Protein AF-A0AAD8WG44-F1 (afdb_monomer_lite)

Radius of gyration: 29.37 Å; chains: 1; bounding box: 33×92×67 Å

Sequence (138 aa):
MASIQCEKKDVELSLEEKASLDELTKQAEHSLNSQELLAGTFVKGVKAAVVYSGKNKAGEECGWLLAFSDTTNSAGGRVFVECGHKGKFSNINWAQVEQKLEKSGAIAKAYDIETGTSLYAGICGPTGKSAVGAGFLV

InterPro domains:
  IPR053085 Jasmonate-induced protein [PTHR36482] (41-135)

Structure (mmCIF, N/CA/C/O backbone):
data_AF-A0AAD8WG44-F1
#
_entry.id   AF-A0AAD8WG44-F1
#
loop_
_atom_site.group_PDB
_atom_site.id
_atom_site.type_symbol
_atom_site.label_atom_id
_atom_site.label_alt_id
_atom_site.label_comp_id
_atom_site.label_asym_id
_atom_site.label_entity_id
_atom_site.label_seq_id
_atom_site.pdbx_PDB_ins_code
_atom_site.Cartn_x
_atom_site.Cartn_y
_atom_site.Cartn_z
_atom_site.occupancy
_atom_site.B_iso_or_equiv
_atom_site.auth_seq_id
_atom_site.auth_comp_id
_atom_site.auth_asym_id
_atom_site.auth_atom_id
_atom_site.pdbx_PDB_model_num
ATOM 1 N N . MET A 1 1 ? 11.164 -80.998 -30.265 1.00 38.19 1 MET A N 1
ATOM 2 C CA . MET A 1 1 ? 11.076 -79.618 -29.741 1.00 38.19 1 MET A CA 1
ATOM 3 C C . MET A 1 1 ? 10.682 -78.728 -30.906 1.00 38.19 1 MET A C 1
ATOM 5 O O . MET A 1 1 ? 11.434 -78.680 -31.867 1.00 38.19 1 MET A O 1
ATOM 9 N N . ALA A 1 2 ? 9.483 -78.146 -30.891 1.00 39.09 2 ALA A N 1
ATOM 10 C CA . ALA A 1 2 ? 9.005 -77.259 -31.952 1.00 39.09 2 ALA A CA 1
ATOM 11 C C . ALA A 1 2 ? 9.163 -75.804 -31.487 1.00 39.09 2 ALA A C 1
ATOM 13 O O . ALA A 1 2 ? 8.633 -75.447 -30.437 1.00 39.09 2 ALA A O 1
ATOM 14 N N . SER A 1 3 ? 9.914 -74.997 -32.238 1.00 45.91 3 SER A N 1
ATOM 15 C CA . SER A 1 3 ? 10.063 -73.558 -31.997 1.00 45.91 3 SER A CA 1
ATOM 16 C C . SER A 1 3 ? 9.039 -72.795 -32.828 1.00 45.91 3 SER A C 1
ATOM 18 O O . SER A 1 3 ? 9.016 -72.917 -34.050 1.00 45.91 3 SER A O 1
ATOM 20 N N . ILE A 1 4 ? 8.203 -72.004 -32.160 1.00 52.69 4 ILE A N 1
ATOM 21 C CA . ILE A 1 4 ? 7.278 -71.055 -32.781 1.00 52.69 4 ILE A CA 1
ATOM 22 C C . ILE A 1 4 ? 8.073 -69.774 -33.061 1.00 52.69 4 ILE A C 1
ATOM 24 O O . ILE A 1 4 ? 8.541 -69.120 -32.129 1.00 52.69 4 ILE A O 1
ATOM 28 N N . GLN A 1 5 ? 8.256 -69.427 -34.336 1.00 47.91 5 GLN A N 1
ATOM 29 C CA . GLN A 1 5 ? 8.744 -68.106 -34.733 1.00 47.91 5 GLN A CA 1
ATOM 30 C C . GLN A 1 5 ? 7.591 -67.102 -34.631 1.00 47.91 5 GLN A C 1
ATOM 32 O O . GLN A 1 5 ? 6.555 -67.261 -35.268 1.00 47.91 5 GLN A O 1
ATOM 37 N N . CYS A 1 6 ? 7.777 -66.080 -33.797 1.00 42.56 6 CYS A N 1
ATOM 38 C CA . CYS A 1 6 ? 6.898 -64.921 -33.707 1.00 42.56 6 CYS A CA 1
ATOM 39 C C . CYS A 1 6 ? 7.290 -63.943 -34.827 1.00 42.56 6 CYS A C 1
ATOM 41 O O . CYS A 1 6 ? 8.356 -63.328 -34.758 1.00 42.56 6 CYS A O 1
ATOM 43 N N . GLU A 1 7 ? 6.474 -63.844 -35.878 1.00 45.62 7 GLU A N 1
ATOM 44 C CA . GLU A 1 7 ? 6.620 -62.823 -36.921 1.00 45.62 7 GLU A CA 1
ATOM 45 C C . GLU A 1 7 ? 6.397 -61.430 -36.314 1.00 45.62 7 GLU A C 1
ATOM 47 O O . GLU A 1 7 ? 5.283 -61.068 -35.928 1.00 45.62 7 GLU A O 1
ATOM 52 N N . LYS A 1 8 ? 7.458 -60.619 -36.253 1.00 56.53 8 LYS A N 1
ATOM 53 C CA . LYS A 1 8 ? 7.321 -59.165 -36.143 1.00 56.53 8 LYS A CA 1
ATOM 54 C C . LYS A 1 8 ? 6.844 -58.649 -37.497 1.00 56.53 8 LYS A C 1
ATOM 56 O O . LYS A 1 8 ? 7.611 -58.633 -38.452 1.00 56.53 8 LYS A O 1
ATOM 61 N N . LYS A 1 9 ? 5.578 -58.240 -37.577 1.00 46.72 9 LYS A N 1
ATOM 62 C CA . LYS A 1 9 ? 5.105 -57.382 -38.664 1.00 46.72 9 LYS A CA 1
ATOM 63 C C . LYS A 1 9 ? 5.605 -55.970 -38.391 1.00 46.72 9 LYS A C 1
ATOM 65 O O . LYS A 1 9 ? 5.070 -55.288 -37.520 1.00 46.72 9 LYS A O 1
ATOM 70 N N . ASP A 1 10 ? 6.638 -55.562 -39.114 1.00 51.94 10 ASP A N 1
ATOM 71 C CA . ASP A 1 10 ? 6.987 -54.155 -39.242 1.00 51.94 10 ASP A CA 1
ATOM 72 C C . ASP A 1 10 ? 5.820 -53.461 -39.958 1.00 51.94 10 ASP A C 1
ATOM 74 O O . ASP A 1 10 ? 5.486 -53.778 -41.100 1.00 51.94 10 ASP A O 1
ATOM 78 N N . VAL A 1 11 ? 5.120 -52.581 -39.242 1.00 54.22 11 VAL A N 1
ATOM 79 C CA . VAL A 1 11 ? 4.058 -51.751 -39.816 1.00 54.22 11 VAL A CA 1
ATOM 80 C C . VAL A 1 11 ? 4.747 -50.690 -40.668 1.00 54.22 11 VAL A C 1
ATOM 82 O O . VAL A 1 11 ? 5.190 -49.655 -40.170 1.00 54.22 11 VAL A O 1
ATOM 85 N N . GLU A 1 12 ? 4.904 -50.985 -41.955 1.00 58.25 12 GLU A N 1
ATOM 86 C CA . GLU A 1 12 ? 5.415 -50.043 -42.941 1.00 58.25 12 GLU A CA 1
ATOM 87 C C . GLU A 1 12 ? 4.322 -49.002 -43.228 1.00 58.25 12 GLU A C 1
ATOM 89 O O . GLU A 1 12 ? 3.429 -49.213 -44.043 1.00 58.25 12 GLU A O 1
ATOM 94 N N . LEU A 1 13 ? 4.351 -47.899 -42.472 1.00 56.38 13 LEU A N 1
ATOM 95 C CA . LEU A 1 13 ? 3.459 -46.750 -42.652 1.00 56.38 13 LEU A CA 1
ATOM 96 C C . LEU A 1 13 ? 3.562 -46.213 -44.085 1.00 56.38 13 LEU A C 1
ATOM 98 O O . LEU A 1 13 ? 4.670 -45.943 -44.573 1.00 56.38 13 LEU A O 1
ATOM 102 N N . SER A 1 14 ? 2.403 -46.032 -44.720 1.00 66.44 14 SER A N 1
ATOM 103 C CA . SER A 1 14 ? 2.266 -45.483 -46.068 1.00 66.44 14 SER A CA 1
ATOM 104 C C . SER A 1 14 ? 2.917 -44.099 -46.155 1.00 66.44 14 SER A C 1
ATOM 106 O O . SER A 1 14 ? 2.934 -43.331 -45.190 1.00 66.44 14 SER A O 1
ATOM 108 N N . LEU A 1 15 ? 3.446 -43.751 -47.330 1.00 68.56 15 LEU A N 1
ATOM 109 C CA . LEU A 1 15 ? 4.042 -42.433 -47.587 1.00 68.56 15 LEU A CA 1
ATOM 110 C C . LEU A 1 15 ? 3.058 -41.284 -47.294 1.00 68.56 15 LEU A C 1
ATOM 112 O O . LEU A 1 15 ? 3.483 -40.219 -46.852 1.00 68.56 15 LEU A O 1
ATOM 116 N N . GLU A 1 16 ? 1.756 -41.518 -47.474 1.00 70.75 16 GLU A N 1
ATOM 117 C CA . GLU A 1 16 ? 0.697 -40.545 -47.174 1.00 70.75 16 GLU A CA 1
ATOM 118 C C . GLU A 1 16 ? 0.517 -40.322 -45.664 1.00 70.75 16 GLU A C 1
ATOM 120 O O . GLU A 1 16 ? 0.338 -39.189 -45.219 1.00 70.75 16 GLU A O 1
ATOM 125 N N . GLU A 1 17 ? 0.636 -41.378 -44.856 1.00 72.31 17 GLU A N 1
ATOM 126 C CA . GLU A 1 17 ? 0.531 -41.291 -43.394 1.00 72.31 17 GLU A CA 1
ATOM 127 C C . GLU A 1 17 ? 1.739 -40.561 -42.796 1.00 72.31 17 GLU A C 1
ATOM 129 O O . GLU A 1 17 ? 1.594 -39.780 -41.856 1.00 72.31 17 GLU A O 1
ATOM 134 N N . LYS A 1 18 ? 2.927 -40.751 -43.386 1.00 73.56 18 LYS A N 1
ATOM 135 C CA . LYS A 1 18 ? 4.147 -40.025 -43.000 1.00 73.56 18 LYS A CA 1
ATOM 136 C C . LYS A 1 18 ? 4.044 -38.534 -43.322 1.00 73.56 18 LYS A C 1
ATOM 138 O O . LYS A 1 18 ? 4.339 -37.712 -42.462 1.00 73.56 18 LYS A O 1
ATOM 143 N N . ALA A 1 19 ? 3.555 -38.189 -44.515 1.00 78.94 19 ALA A N 1
ATOM 144 C CA . ALA A 1 19 ? 3.345 -36.795 -44.904 1.00 78.94 19 ALA A CA 1
ATOM 145 C C . ALA A 1 19 ? 2.300 -36.100 -44.014 1.00 78.94 19 ALA A C 1
ATOM 147 O O . ALA A 1 19 ? 2.502 -34.963 -43.593 1.00 78.94 19 ALA A O 1
ATOM 148 N N . SER A 1 20 ? 1.214 -36.799 -43.666 1.00 79.44 20 SER A N 1
ATOM 149 C CA . SER A 1 20 ? 0.194 -36.260 -42.762 1.00 79.44 20 SER A CA 1
ATOM 150 C C . SER A 1 20 ? 0.719 -36.043 -41.341 1.00 79.44 20 SER A C 1
ATOM 152 O O . SER A 1 20 ? 0.256 -35.124 -40.664 1.00 79.44 20 SER A O 1
ATOM 154 N N . LEU A 1 21 ? 1.656 -36.870 -40.869 1.00 77.50 21 LEU A N 1
ATOM 155 C CA . LEU A 1 21 ? 2.253 -36.710 -39.545 1.00 77.50 21 LEU A CA 1
ATOM 156 C C . LEU A 1 21 ? 3.209 -35.512 -39.501 1.00 77.50 21 LEU A C 1
ATOM 158 O O . LEU A 1 21 ? 3.122 -34.713 -38.572 1.00 77.50 21 LEU A O 1
ATOM 162 N N . ASP A 1 22 ? 4.043 -35.339 -40.529 1.00 80.12 22 ASP A N 1
ATOM 163 C CA . ASP A 1 22 ? 4.951 -34.189 -40.639 1.00 80.12 22 ASP A CA 1
ATOM 164 C C . ASP A 1 22 ? 4.182 -32.858 -40.713 1.00 80.12 22 ASP A C 1
ATOM 166 O O . ASP A 1 22 ? 4.570 -31.869 -40.086 1.00 80.12 22 ASP A O 1
ATOM 170 N N . GLU A 1 23 ? 3.050 -32.831 -41.422 1.00 86.00 23 GLU A N 1
ATOM 171 C CA . GLU A 1 23 ? 2.153 -31.670 -41.487 1.00 86.00 23 GLU A CA 1
ATOM 172 C C . GLU A 1 23 ? 1.570 -31.331 -40.101 1.00 86.00 23 GLU A C 1
ATOM 174 O O . GLU A 1 23 ? 1.549 -30.165 -39.698 1.00 86.00 23 GLU A O 1
ATOM 179 N N . LEU A 1 24 ? 1.151 -32.346 -39.333 1.00 78.75 24 LEU A N 1
ATOM 180 C CA . LEU A 1 24 ? 0.627 -32.175 -37.973 1.00 78.75 24 LEU A CA 1
ATOM 181 C C . LEU A 1 24 ? 1.705 -31.706 -36.990 1.00 78.75 24 LEU A C 1
ATOM 183 O O . LEU A 1 24 ? 1.436 -30.837 -36.158 1.00 78.75 24 LEU A O 1
ATOM 187 N N . THR A 1 25 ? 2.929 -32.228 -37.092 1.00 77.19 25 THR A N 1
ATOM 188 C CA . THR A 1 25 ? 4.062 -31.770 -36.274 1.00 77.19 25 THR A CA 1
ATOM 189 C C . THR A 1 25 ? 4.400 -30.313 -36.585 1.00 77.19 25 THR A C 1
ATOM 191 O O . THR A 1 25 ? 4.512 -29.500 -35.668 1.00 77.19 25 THR A O 1
ATOM 194 N N . LYS A 1 26 ? 4.435 -29.938 -37.867 1.00 80.00 26 LYS A N 1
ATOM 195 C CA . LYS A 1 26 ? 4.682 -28.558 -38.306 1.00 80.00 26 LYS A CA 1
ATOM 196 C C . LYS A 1 26 ? 3.587 -27.584 -37.852 1.00 80.00 26 LYS A C 1
ATOM 198 O O . LYS A 1 26 ? 3.881 -26.446 -37.480 1.00 80.00 26 LYS A O 1
ATOM 203 N N . GLN A 1 27 ? 2.323 -28.016 -37.843 1.00 77.31 27 GLN A N 1
ATOM 204 C CA . GLN A 1 27 ? 1.211 -27.222 -37.306 1.00 77.31 27 GLN A CA 1
ATOM 205 C C . GLN A 1 27 ? 1.296 -27.061 -35.782 1.00 77.31 27 GLN A C 1
ATOM 207 O O . GLN A 1 27 ? 1.050 -25.968 -35.266 1.00 77.31 27 GLN A O 1
ATOM 212 N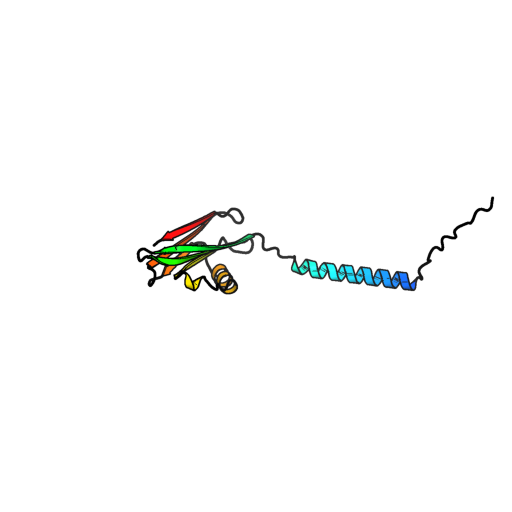 N . ALA A 1 28 ? 1.691 -28.111 -35.058 1.00 72.81 28 ALA A N 1
ATOM 213 C CA . ALA A 1 28 ? 1.870 -28.056 -33.610 1.00 72.81 28 ALA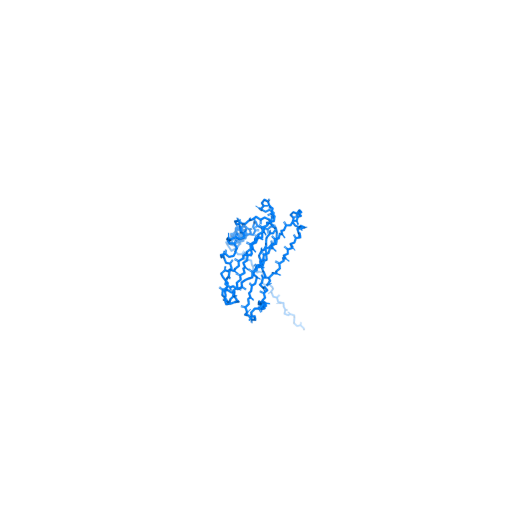 A CA 1
ATOM 214 C C . ALA A 1 28 ? 3.009 -27.104 -33.203 1.00 72.81 28 ALA A C 1
ATOM 216 O O . ALA A 1 28 ? 2.832 -26.297 -32.290 1.00 72.81 28 ALA A O 1
ATOM 217 N N . GLU A 1 29 ? 4.139 -27.120 -33.916 1.00 69.62 29 GLU A N 1
ATOM 218 C CA . GLU A 1 29 ? 5.271 -26.209 -33.684 1.00 69.62 29 GLU A CA 1
ATOM 219 C C . GLU A 1 29 ? 4.891 -24.736 -33.899 1.00 69.62 29 GLU A C 1
ATOM 221 O O . GLU A 1 29 ? 5.235 -23.866 -33.095 1.00 69.62 29 GLU A O 1
ATOM 226 N N . HIS A 1 30 ? 4.110 -24.443 -34.944 1.00 61.28 30 HIS A N 1
ATOM 227 C CA . HIS A 1 30 ? 3.614 -23.088 -35.192 1.00 61.28 30 HIS A CA 1
ATOM 228 C C . HIS A 1 30 ? 2.614 -22.623 -34.114 1.00 61.28 30 HIS A C 1
ATOM 230 O O . HIS A 1 30 ? 2.579 -21.444 -33.745 1.00 61.28 30 HIS A O 1
ATOM 236 N N . SER A 1 31 ? 1.820 -23.550 -33.567 1.00 63.75 31 SER A N 1
ATOM 237 C CA . SER A 1 31 ? 0.873 -23.273 -32.482 1.00 63.75 31 SER A CA 1
ATOM 238 C C . SER A 1 31 ? 1.570 -23.041 -31.132 1.00 63.75 31 SER A C 1
ATOM 240 O O . SER A 1 31 ? 1.155 -22.161 -30.375 1.00 63.75 31 SER A O 1
ATOM 242 N N . LEU A 1 32 ? 2.660 -23.761 -30.847 1.00 57.22 32 LEU A N 1
ATOM 243 C CA . LEU A 1 32 ? 3.479 -23.594 -29.637 1.00 57.22 32 LEU A CA 1
ATOM 244 C C . LEU A 1 32 ? 4.196 -22.232 -29.602 1.00 57.22 32 LEU A C 1
ATOM 246 O O . LEU A 1 32 ? 4.190 -21.565 -28.568 1.00 57.22 32 LEU A O 1
ATOM 250 N N . ASN A 1 33 ? 4.698 -21.747 -30.744 1.00 57.41 33 ASN A N 1
ATOM 251 C CA . ASN A 1 33 ? 5.305 -20.410 -30.841 1.00 57.41 33 ASN A CA 1
ATOM 252 C C . ASN A 1 33 ? 4.302 -19.258 -30.622 1.00 57.41 33 ASN A C 1
ATOM 254 O O . ASN A 1 33 ? 4.694 -18.170 -30.200 1.00 57.41 33 ASN A O 1
ATOM 258 N N . SER A 1 34 ? 3.006 -19.482 -30.865 1.00 52.06 34 SER A N 1
ATOM 259 C CA . SER A 1 34 ? 1.961 -18.474 -30.617 1.00 52.06 34 SER A CA 1
ATOM 260 C C . SER A 1 34 ? 1.521 -18.417 -29.147 1.00 52.06 34 SER A C 1
ATOM 262 O O . SER A 1 34 ? 1.138 -17.349 -28.670 1.00 52.06 34 SER A O 1
ATOM 264 N N . GLN A 1 35 ? 1.614 -19.527 -28.402 1.00 52.91 35 GLN A N 1
ATOM 265 C CA . GLN A 1 35 ? 1.355 -19.539 -26.953 1.00 52.91 35 GLN A CA 1
ATOM 266 C C . GLN A 1 35 ? 2.519 -18.962 -26.129 1.00 52.91 35 GLN A C 1
ATOM 268 O O . GLN A 1 35 ? 2.268 -18.313 -25.115 1.00 52.91 35 GLN A O 1
ATOM 273 N N . GLU A 1 36 ? 3.769 -19.099 -26.585 1.00 49.00 36 GLU A N 1
ATOM 274 C CA . GLU A 1 36 ? 4.943 -18.453 -25.965 1.00 49.00 36 GLU A CA 1
ATOM 275 C C . GLU A 1 36 ? 4.987 -16.929 -26.202 1.00 49.00 36 GLU A C 1
ATOM 277 O O . GLU A 1 36 ? 5.532 -16.185 -25.385 1.00 49.00 36 GLU A O 1
ATOM 282 N N . LEU A 1 37 ? 4.338 -16.410 -27.254 1.00 47.25 37 LEU A N 1
ATOM 283 C CA . LEU A 1 37 ? 4.249 -14.960 -27.487 1.00 47.25 37 LEU A CA 1
ATOM 284 C C . LEU A 1 37 ? 3.354 -14.241 -26.455 1.00 47.25 37 LEU A C 1
ATOM 286 O O . LEU A 1 37 ? 3.510 -13.041 -26.234 1.00 47.25 37 LEU A O 1
ATOM 290 N N . LEU A 1 38 ? 2.479 -14.969 -25.751 1.00 46.19 38 LEU A N 1
ATOM 291 C CA . LEU A 1 38 ? 1.725 -14.450 -24.599 1.00 46.19 38 LEU A CA 1
ATOM 292 C C . LEU A 1 38 ? 2.480 -14.602 -23.265 1.00 46.19 38 LEU A C 1
ATOM 294 O O . LEU A 1 38 ? 2.064 -14.028 -22.260 1.00 46.19 38 LEU A O 1
ATOM 298 N N . ALA A 1 39 ? 3.625 -15.292 -23.264 1.00 46.47 39 ALA A N 1
ATOM 299 C CA . ALA A 1 39 ? 4.597 -15.308 -22.168 1.00 46.47 39 ALA A CA 1
ATOM 300 C C . ALA A 1 39 ? 5.706 -14.238 -22.343 1.00 46.47 39 ALA A C 1
ATOM 302 O O . ALA A 1 39 ? 6.549 -14.037 -21.470 1.00 46.47 39 ALA A O 1
ATOM 303 N N . GLY A 1 40 ? 5.699 -13.503 -23.461 1.00 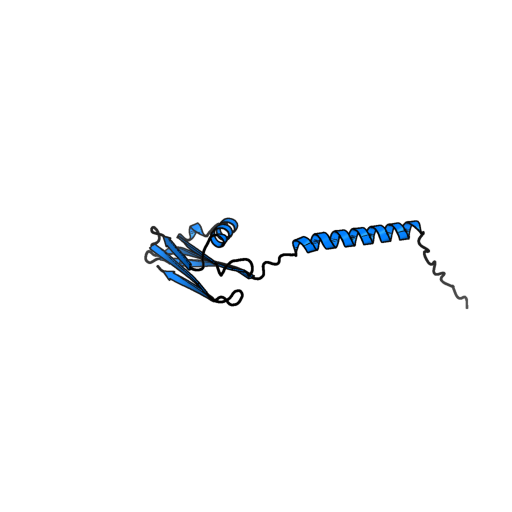45.66 40 GLY A N 1
ATOM 304 C CA . GLY A 1 40 ? 6.797 -12.653 -23.937 1.00 45.66 40 GLY A CA 1
ATOM 305 C C . GLY A 1 40 ? 6.885 -11.228 -23.384 1.00 45.66 40 GLY A C 1
ATOM 306 O O . GLY A 1 40 ? 7.587 -10.398 -23.950 1.00 45.66 40 GLY A O 1
ATOM 307 N N . THR A 1 41 ? 6.204 -10.905 -22.288 1.00 47.91 41 THR A N 1
ATOM 308 C CA . THR A 1 41 ? 6.595 -9.787 -21.412 1.00 47.91 41 THR A CA 1
ATOM 309 C C . THR A 1 41 ? 6.260 -10.174 -19.982 1.00 47.91 41 THR A C 1
ATOM 311 O O . THR A 1 41 ? 5.325 -9.660 -19.374 1.00 47.91 41 THR A O 1
ATOM 314 N N . PHE A 1 42 ? 7.037 -11.099 -19.410 1.00 53.56 42 PHE A N 1
ATOM 315 C CA . PHE A 1 42 ? 7.131 -11.172 -17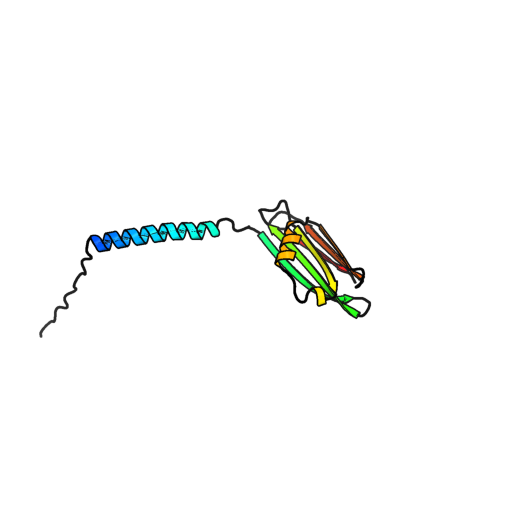.956 1.00 53.56 42 PHE A CA 1
ATOM 316 C C . PHE A 1 42 ? 7.528 -9.782 -17.473 1.00 53.56 42 PHE A C 1
ATOM 318 O O . PHE A 1 42 ? 8.674 -9.356 -17.640 1.00 53.56 42 PHE A O 1
ATOM 325 N N . VAL A 1 43 ? 6.561 -9.048 -16.928 1.00 56.16 43 VAL A N 1
ATOM 326 C CA . VAL A 1 43 ? 6.814 -7.802 -16.224 1.00 56.16 43 VAL A CA 1
ATOM 327 C C . VAL A 1 43 ? 7.712 -8.194 -15.056 1.00 56.16 43 VAL A C 1
ATOM 329 O O . VAL A 1 43 ? 7.239 -8.717 -14.050 1.00 56.16 43 VAL A O 1
ATOM 332 N N . LYS A 1 44 ? 9.031 -8.051 -15.219 1.00 74.56 44 LYS A N 1
ATOM 333 C CA . LYS A 1 44 ? 9.977 -8.345 -14.146 1.00 74.56 44 LYS A CA 1
ATOM 334 C C . LYS A 1 44 ? 9.688 -7.344 -13.043 1.00 74.56 44 LYS A C 1
ATOM 336 O O . LYS A 1 44 ? 9.787 -6.135 -13.245 1.00 74.56 44 LYS A O 1
ATOM 341 N N . GLY A 1 45 ? 9.274 -7.842 -11.892 1.00 83.88 45 GLY A N 1
ATOM 342 C CA . GLY A 1 45 ? 8.903 -6.977 -10.793 1.00 83.88 45 GLY A CA 1
ATOM 343 C C . GLY A 1 45 ? 8.033 -7.658 -9.764 1.00 83.88 45 GLY A C 1
ATOM 344 O O . GLY A 1 45 ? 7.619 -8.805 -9.920 1.00 83.88 45 GLY A O 1
ATOM 345 N N . VAL A 1 46 ? 7.756 -6.910 -8.709 1.00 89.75 46 VAL A N 1
ATOM 346 C CA . VAL A 1 46 ? 6.816 -7.290 -7.665 1.00 89.75 46 VAL A CA 1
ATOM 347 C C . VAL A 1 46 ? 5.643 -6.325 -7.696 1.00 89.75 46 VAL A C 1
ATOM 349 O O . VAL A 1 46 ? 5.826 -5.114 -7.812 1.00 89.75 46 VAL A O 1
ATOM 352 N N . LYS A 1 47 ? 4.434 -6.867 -7.575 1.00 93.06 47 LYS A N 1
ATOM 353 C CA . LYS A 1 47 ? 3.248 -6.122 -7.161 1.00 93.06 47 LYS A CA 1
ATOM 354 C C . LYS A 1 47 ? 2.630 -6.868 -5.995 1.00 93.06 47 LYS A C 1
ATOM 356 O O . LYS A 1 47 ? 2.507 -8.090 -6.046 1.00 93.06 47 LYS A O 1
ATOM 361 N N . ALA A 1 48 ? 2.253 -6.147 -4.954 1.00 95.44 48 ALA A N 1
ATOM 362 C CA . ALA A 1 48 ? 1.573 -6.732 -3.813 1.00 95.44 48 ALA A CA 1
ATOM 363 C C . ALA A 1 48 ? 0.670 -5.700 -3.148 1.00 95.44 48 ALA A C 1
ATOM 365 O O . ALA A 1 48 ? 0.854 -4.489 -3.295 1.00 95.44 48 ALA A O 1
ATOM 366 N N . ALA A 1 49 ? -0.299 -6.200 -2.394 1.00 97.44 49 ALA A N 1
ATOM 367 C CA . ALA A 1 49 ? -1.126 -5.390 -1.529 1.00 97.44 49 ALA A CA 1
ATOM 368 C C . ALA A 1 49 ? -1.394 -6.130 -0.220 1.00 97.44 49 ALA A C 1
ATOM 370 O O . ALA A 1 49 ? -1.467 -7.357 -0.184 1.00 97.44 49 ALA A O 1
ATOM 371 N N . VAL A 1 50 ? -1.539 -5.365 0.853 1.00 97.12 50 VAL A N 1
ATOM 372 C CA . VAL A 1 50 ? -1.837 -5.854 2.195 1.00 97.12 50 VAL A CA 1
ATOM 373 C C . VAL A 1 50 ? -2.871 -4.939 2.832 1.00 97.12 50 VAL A C 1
ATOM 375 O O . VAL A 1 50 ? -2.865 -3.728 2.610 1.00 97.12 50 VAL A O 1
ATOM 378 N N . VAL A 1 51 ? -3.761 -5.527 3.626 1.00 97.38 51 VAL A N 1
ATOM 379 C CA . VAL A 1 51 ? -4.710 -4.785 4.451 1.00 97.38 51 VAL A CA 1
ATOM 380 C C . VAL A 1 51 ? -4.445 -5.110 5.908 1.00 97.38 51 VAL A C 1
ATOM 382 O O . VAL A 1 51 ? -4.534 -6.264 6.322 1.00 97.38 51 VAL A O 1
ATOM 385 N N . TYR A 1 52 ? -4.146 -4.079 6.688 1.00 96.56 52 TYR A N 1
ATOM 386 C CA . TYR A 1 52 ? -4.097 -4.155 8.141 1.00 96.56 52 TYR A CA 1
ATOM 387 C C . TYR A 1 52 ? -5.458 -3.771 8.709 1.00 96.56 52 TYR A C 1
ATOM 389 O O . TYR A 1 52 ? -6.161 -2.939 8.142 1.00 96.56 52 TYR A O 1
ATOM 397 N N . SER A 1 53 ? -5.846 -4.378 9.826 1.00 96.19 53 SER A N 1
ATOM 398 C CA . SER A 1 53 ? -7.075 -4.050 10.554 1.00 96.19 53 SER A CA 1
ATOM 399 C C . SER A 1 53 ? -6.758 -3.796 12.021 1.00 96.19 53 SER A C 1
ATOM 401 O O . SER A 1 53 ? -5.826 -4.385 12.566 1.00 96.19 53 SER A O 1
ATOM 403 N N . GLY A 1 54 ? -7.534 -2.930 12.661 1.00 95.00 54 GLY A N 1
ATOM 404 C CA . GLY A 1 54 ? -7.326 -2.524 14.048 1.00 95.00 54 GLY A CA 1
ATOM 405 C C . GLY A 1 54 ? -8.433 -1.594 14.526 1.00 95.00 54 GLY A C 1
ATOM 406 O O . GLY A 1 54 ? -9.425 -1.413 13.826 1.00 95.00 54 GLY A O 1
ATOM 407 N N . LYS A 1 55 ? -8.268 -1.003 15.711 1.00 95.81 55 LYS A N 1
ATOM 408 C CA . LYS A 1 55 ? -9.238 -0.059 16.280 1.00 95.81 55 LYS A CA 1
ATOM 409 C C . LYS A 1 55 ? -8.669 1.353 16.352 1.00 95.81 55 LYS A C 1
ATOM 411 O O . LYS A 1 55 ? -7.488 1.511 16.656 1.00 95.81 55 LYS A O 1
ATOM 416 N N . ASN A 1 56 ? -9.501 2.360 16.098 1.00 93.75 56 ASN A N 1
ATOM 417 C CA . ASN A 1 56 ? -9.150 3.758 16.369 1.00 93.75 56 ASN A CA 1
ATOM 418 C C . ASN A 1 56 ? -9.290 4.090 17.870 1.00 93.75 56 ASN A C 1
ATOM 420 O O . ASN A 1 56 ? -9.672 3.243 18.682 1.00 93.75 56 ASN A O 1
ATOM 424 N N . LYS A 1 57 ? -9.014 5.345 18.250 1.00 90.81 57 LYS A N 1
ATOM 425 C CA . LYS A 1 57 ? -9.157 5.826 19.640 1.00 90.81 57 LYS A CA 1
ATOM 426 C C . LYS A 1 57 ? -10.581 5.725 20.195 1.00 90.81 57 LYS A C 1
ATOM 428 O O . LYS A 1 57 ? -10.739 5.639 21.408 1.00 90.81 57 LYS A O 1
ATOM 433 N N . ALA A 1 58 ? -11.596 5.717 19.331 1.00 93.00 58 ALA A N 1
ATOM 434 C CA . ALA A 1 58 ? -12.995 5.530 19.710 1.00 93.00 58 ALA A CA 1
ATOM 435 C C . ALA A 1 58 ? -13.387 4.044 19.863 1.00 93.00 58 ALA A C 1
ATOM 437 O O . ALA A 1 58 ? -14.498 3.740 20.289 1.00 93.00 58 ALA A O 1
ATOM 438 N N . GLY A 1 59 ? -12.481 3.107 19.555 1.00 94.81 59 GLY A N 1
ATOM 439 C CA . GLY A 1 59 ? -12.731 1.667 19.625 1.00 94.81 59 GLY A CA 1
ATOM 440 C C . GLY A 1 59 ? -13.403 1.077 18.380 1.00 94.81 59 GLY A C 1
ATOM 441 O O . GLY A 1 59 ? -13.777 -0.098 18.400 1.00 94.81 59 GLY A O 1
ATOM 442 N N . GLU A 1 60 ? -13.538 1.854 17.306 1.00 95.81 60 GLU A N 1
ATOM 443 C CA . GLU A 1 60 ? -14.168 1.439 16.054 1.00 95.81 60 GLU A CA 1
ATOM 444 C C . GLU A 1 60 ? -13.203 0.647 15.173 1.00 95.81 60 GLU A C 1
ATOM 446 O O . GLU A 1 60 ? -12.029 0.995 15.035 1.00 95.81 60 GLU A O 1
ATOM 451 N N . GLU A 1 61 ? -13.709 -0.403 14.527 1.00 97.19 61 GLU A N 1
ATOM 452 C CA . GLU A 1 61 ? -12.929 -1.242 13.617 1.00 97.19 61 GLU A CA 1
ATOM 453 C C . GLU A 1 61 ? -12.584 -0.493 12.317 1.00 97.19 61 GLU A C 1
ATOM 455 O O . GLU A 1 61 ? -13.454 -0.137 11.514 1.00 97.19 61 GLU A O 1
ATOM 460 N N . CYS A 1 62 ? -11.289 -0.325 12.077 1.00 97.19 62 CYS A N 1
ATOM 461 C CA . CYS A 1 62 ? -10.705 0.377 10.942 1.00 97.19 62 CYS A CA 1
ATOM 462 C C . CYS A 1 62 ? -9.780 -0.538 10.133 1.00 97.19 62 CYS A C 1
ATOM 464 O O . CYS A 1 62 ? -9.355 -1.601 10.601 1.00 97.19 62 CYS A O 1
ATOM 466 N N . GLY A 1 63 ? -9.455 -0.110 8.915 1.00 97.00 63 GLY A N 1
ATOM 467 C CA . GLY A 1 63 ? -8.488 -0.782 8.062 1.00 97.00 63 GLY A CA 1
ATOM 468 C C . GLY A 1 63 ? -7.568 0.174 7.312 1.00 97.00 63 GLY A C 1
ATOM 469 O O . GLY A 1 63 ? -7.882 1.346 7.099 1.00 97.00 63 GLY A O 1
ATOM 470 N N . TRP A 1 64 ? -6.427 -0.367 6.899 1.00 98.00 64 TRP A N 1
ATOM 471 C CA . TRP A 1 64 ? -5.382 0.328 6.160 1.00 98.00 64 TRP A CA 1
ATOM 472 C C . TRP A 1 64 ? -4.886 -0.564 5.029 1.00 98.00 64 TRP A C 1
ATOM 474 O O . TRP A 1 64 ? -4.245 -1.585 5.278 1.00 98.00 64 TRP A O 1
ATOM 484 N N . LEU A 1 65 ? -5.176 -0.177 3.793 1.00 98.25 65 LEU A N 1
ATOM 485 C CA . LEU A 1 65 ? -4.689 -0.836 2.591 1.00 98.25 65 LEU A CA 1
ATOM 486 C C . LEU A 1 65 ? -3.400 -0.162 2.132 1.00 98.25 65 LEU A C 1
ATOM 488 O O . LEU A 1 65 ? -3.371 1.045 1.901 1.00 98.25 65 LEU A O 1
ATOM 492 N N . LEU A 1 66 ? -2.358 -0.966 1.955 1.00 98.38 66 LEU A N 1
ATOM 493 C CA . LEU A 1 66 ? -1.099 -0.596 1.322 1.00 98.38 66 LEU A CA 1
ATOM 494 C C . LEU A 1 66 ? -0.914 -1.474 0.087 1.00 98.38 66 LEU A C 1
ATOM 496 O O . LEU A 1 66 ? -0.853 -2.694 0.207 1.00 98.38 66 LEU A O 1
ATOM 500 N N . ALA A 1 67 ? -0.786 -0.861 -1.082 1.00 98.19 67 ALA A N 1
ATOM 501 C CA . ALA A 1 67 ? -0.404 -1.528 -2.318 1.00 98.19 67 ALA A CA 1
ATOM 502 C C . ALA A 1 67 ? 0.886 -0.913 -2.859 1.00 98.19 67 ALA A C 1
ATOM 504 O O . ALA A 1 67 ? 1.092 0.296 -2.760 1.00 98.19 67 ALA A O 1
ATOM 505 N N . PHE A 1 68 ? 1.758 -1.735 -3.429 1.00 97.00 68 PHE A N 1
ATOM 506 C CA . PHE A 1 68 ? 3.011 -1.274 -4.010 1.00 97.00 68 PHE A CA 1
ATOM 507 C C . PHE A 1 68 ? 3.390 -2.085 -5.242 1.00 97.00 68 PHE A C 1
ATOM 509 O O . PHE A 1 68 ? 3.024 -3.255 -5.382 1.00 97.00 68 PHE A O 1
ATOM 516 N N . SER A 1 69 ? 4.152 -1.453 -6.128 1.00 94.38 69 SER A N 1
ATOM 517 C CA . SER A 1 69 ? 4.754 -2.109 -7.280 1.00 94.38 69 SER A CA 1
ATOM 518 C C . SER A 1 69 ? 6.169 -1.614 -7.516 1.00 94.38 69 SER A C 1
ATOM 520 O O . SER A 1 69 ? 6.409 -0.409 -7.522 1.00 94.38 69 SER A O 1
ATOM 522 N N . ASP A 1 70 ? 7.075 -2.537 -7.797 1.00 92.50 70 ASP A N 1
ATOM 523 C CA . ASP A 1 70 ? 8.409 -2.257 -8.314 1.00 92.50 70 ASP A CA 1
ATOM 524 C C . ASP A 1 70 ? 8.602 -3.111 -9.566 1.00 92.50 70 ASP A C 1
ATOM 526 O O . ASP A 1 70 ? 8.833 -4.318 -9.470 1.00 92.50 70 ASP A O 1
ATOM 530 N N . THR A 1 71 ? 8.406 -2.505 -10.739 1.00 85.44 71 THR A N 1
ATOM 531 C CA . THR A 1 71 ? 8.480 -3.202 -12.027 1.00 85.44 71 THR A CA 1
ATOM 532 C C . THR A 1 71 ? 9.490 -2.552 -12.957 1.00 85.44 71 THR A C 1
ATOM 534 O O . THR A 1 71 ? 9.656 -1.333 -12.960 1.00 85.44 71 THR A O 1
ATOM 537 N N . THR A 1 72 ? 10.135 -3.355 -13.801 1.00 74.00 72 THR A N 1
ATOM 538 C CA . THR A 1 72 ? 11.114 -2.882 -14.794 1.00 74.00 72 THR A CA 1
ATOM 539 C C . THR A 1 72 ? 10.508 -2.008 -15.886 1.00 74.00 72 THR A C 1
ATOM 541 O O . THR A 1 72 ? 11.239 -1.301 -16.569 1.00 74.00 72 THR A O 1
ATOM 544 N N . ASN A 1 73 ? 9.185 -2.047 -16.050 1.00 68.38 73 ASN A N 1
ATOM 545 C CA . ASN A 1 73 ? 8.469 -1.310 -17.091 1.00 68.38 73 ASN A CA 1
ATOM 546 C C . ASN A 1 73 ? 7.918 0.035 -16.583 1.00 68.38 73 ASN A C 1
ATOM 548 O O . ASN A 1 73 ? 7.354 0.803 -17.359 1.00 68.38 73 ASN A O 1
ATOM 552 N N . SER A 1 74 ? 8.068 0.328 -15.287 1.00 66.38 74 SER A N 1
ATOM 553 C CA . SER A 1 74 ? 7.658 1.589 -14.666 1.00 66.38 74 SER A CA 1
ATOM 554 C C . SER A 1 74 ? 8.862 2.492 -14.407 1.00 66.38 74 SER A C 1
ATOM 556 O O . SER A 1 74 ? 9.928 2.015 -14.035 1.00 66.38 74 SER A O 1
ATOM 558 N N . ALA A 1 75 ? 8.672 3.811 -14.520 1.00 69.19 75 ALA A N 1
ATOM 559 C CA . ALA A 1 75 ? 9.687 4.842 -14.255 1.00 69.19 75 ALA A CA 1
ATOM 560 C C . ALA A 1 75 ? 10.121 4.960 -12.769 1.00 69.19 75 ALA A C 1
ATOM 562 O O . ALA A 1 75 ? 10.627 5.997 -12.347 1.00 69.19 75 ALA A O 1
ATOM 563 N N . GLY A 1 76 ? 9.890 3.923 -11.963 1.00 83.38 76 GLY A N 1
ATOM 564 C CA . GLY A 1 76 ? 10.171 3.876 -10.533 1.00 83.38 76 GLY A CA 1
ATOM 565 C C . GLY A 1 76 ? 9.137 3.057 -9.763 1.00 83.38 76 GLY A C 1
ATOM 566 O O . GLY A 1 76 ? 8.106 2.652 -10.306 1.00 83.38 76 GLY A O 1
ATOM 567 N N . GLY A 1 77 ? 9.424 2.832 -8.482 1.00 92.75 77 GLY A N 1
ATOM 568 C CA . GLY A 1 77 ? 8.488 2.208 -7.556 1.00 92.75 77 GLY A CA 1
ATOM 569 C C . GLY A 1 77 ? 7.226 3.053 -7.375 1.00 92.75 77 GLY A C 1
ATOM 570 O O . GLY A 1 77 ? 7.287 4.284 -7.325 1.00 92.75 77 GLY A O 1
ATOM 571 N N . ARG A 1 78 ? 6.080 2.387 -7.248 1.00 95.25 78 ARG A N 1
ATOM 572 C CA . ARG A 1 78 ? 4.786 3.021 -6.987 1.00 95.25 78 ARG A CA 1
ATOM 573 C C . ARG A 1 78 ? 4.179 2.501 -5.704 1.00 95.25 78 ARG A C 1
ATOM 575 O O . ARG A 1 78 ? 4.360 1.337 -5.347 1.00 95.25 78 ARG A O 1
ATOM 582 N N . VAL A 1 79 ? 3.437 3.368 -5.032 1.00 97.56 79 VAL A N 1
ATOM 583 C CA . VAL A 1 79 ? 2.739 3.051 -3.791 1.00 97.56 79 VAL A CA 1
ATOM 584 C C . VAL A 1 79 ? 1.346 3.668 -3.825 1.00 97.56 79 VAL A C 1
ATOM 586 O O . VAL A 1 79 ? 1.157 4.788 -4.297 1.00 97.56 79 VAL A O 1
ATOM 589 N N . PHE A 1 80 ? 0.355 2.933 -3.345 1.00 98.06 80 PHE A N 1
ATOM 590 C CA . PHE A 1 80 ? -1.020 3.379 -3.190 1.00 98.06 80 PHE A CA 1
ATOM 591 C C . PHE A 1 80 ? -1.499 3.014 -1.788 1.00 98.06 80 PHE A C 1
ATOM 593 O O . PHE A 1 80 ? -1.187 1.938 -1.277 1.00 98.06 80 PHE A O 1
ATOM 600 N N . VAL A 1 81 ? -2.240 3.927 -1.162 1.00 98.31 81 VAL A N 1
ATOM 601 C CA . VAL A 1 81 ? -2.717 3.762 0.209 1.00 98.31 81 VAL A CA 1
ATOM 602 C C . VAL A 1 81 ? -4.163 4.202 0.344 1.00 98.31 81 VAL A C 1
ATOM 604 O O . VAL A 1 81 ? -4.595 5.158 -0.299 1.00 98.31 81 VAL A O 1
ATOM 607 N N . GLU A 1 82 ? -4.897 3.524 1.217 1.00 97.81 82 GLU A N 1
ATOM 608 C CA . GLU A 1 82 ? -6.276 3.857 1.556 1.00 97.81 82 GLU A CA 1
ATOM 609 C C . GLU A 1 82 ? -6.553 3.474 3.014 1.00 97.81 82 GLU A C 1
ATOM 611 O O . GLU A 1 82 ? -6.070 2.450 3.492 1.00 97.81 82 GLU A O 1
ATOM 616 N N . CYS A 1 83 ? -7.312 4.291 3.738 1.00 97.50 83 CYS A N 1
ATOM 617 C CA . CYS A 1 83 ? -7.719 4.019 5.118 1.00 97.50 83 CYS A CA 1
ATOM 618 C C . CYS A 1 83 ? -9.212 4.325 5.316 1.00 97.50 83 CYS A C 1
ATOM 620 O O . CYS A 1 83 ? -9.867 4.839 4.399 1.00 97.50 83 CYS A O 1
ATOM 622 N N . GLY A 1 84 ? -9.754 3.927 6.467 1.00 96.81 84 GLY A N 1
ATOM 623 C CA . GLY A 1 84 ? -11.143 4.167 6.865 1.00 96.81 84 GLY A CA 1
ATOM 624 C C . GLY A 1 84 ? -11.757 2.992 7.624 1.00 96.81 84 GLY A C 1
ATOM 625 O O . GLY A 1 84 ? -11.048 2.113 8.123 1.00 96.81 84 GLY A O 1
ATOM 626 N N . HIS A 1 85 ? -13.090 2.947 7.680 1.00 96.88 85 HIS A N 1
ATOM 627 C CA . HIS A 1 85 ? -13.830 1.859 8.325 1.00 96.88 85 HIS A CA 1
ATOM 628 C C . HIS A 1 85 ? -13.461 0.486 7.748 1.00 96.88 85 HIS A C 1
ATOM 630 O O . HIS A 1 85 ? -13.358 0.310 6.532 1.00 96.88 85 HIS A O 1
ATOM 636 N N . LYS A 1 86 ? -13.355 -0.536 8.609 1.00 96.25 86 LYS A N 1
ATOM 637 C CA . LYS A 1 86 ? -13.018 -1.913 8.200 1.00 96.25 86 LYS A CA 1
ATOM 638 C C . LYS A 1 86 ? -13.972 -2.476 7.144 1.00 96.25 86 LYS A C 1
ATOM 640 O O . LYS A 1 86 ? -13.544 -3.220 6.265 1.00 96.25 86 LYS A O 1
ATOM 645 N N . GLY A 1 87 ? -15.248 -2.080 7.187 1.00 95.62 87 GLY A N 1
ATOM 646 C CA . GLY A 1 87 ? -16.264 -2.485 6.208 1.00 95.62 87 GLY A CA 1
ATOM 647 C C . GLY A 1 87 ? -15.879 -2.172 4.758 1.00 95.62 87 GLY A C 1
ATOM 648 O O . GLY A 1 87 ? -16.174 -2.969 3.868 1.00 95.62 87 GLY A O 1
ATOM 649 N N . LYS A 1 88 ? -15.121 -1.093 4.525 1.00 94.56 88 LYS A N 1
ATOM 650 C CA . LYS A 1 88 ? -14.596 -0.699 3.207 1.00 94.56 88 LYS A CA 1
ATOM 651 C C . LYS A 1 88 ? -13.684 -1.753 2.573 1.00 94.56 88 LYS A C 1
ATOM 653 O O . LYS A 1 88 ? -13.568 -1.821 1.355 1.00 94.56 88 LYS A O 1
ATOM 658 N N . PHE A 1 89 ? -13.061 -2.591 3.398 1.00 96.25 89 PHE A N 1
ATOM 659 C CA . PHE A 1 89 ? -12.102 -3.611 2.979 1.00 96.25 89 PHE A CA 1
ATOM 660 C C . PHE A 1 89 ? -12.688 -5.031 2.974 1.00 96.25 89 PHE A C 1
ATOM 662 O O . PHE A 1 89 ? -11.957 -5.995 2.773 1.00 96.25 89 PHE A O 1
ATOM 669 N N . SER A 1 90 ? -14.002 -5.177 3.178 1.00 94.00 90 SER A N 1
ATOM 670 C CA . SER A 1 90 ? -14.684 -6.480 3.148 1.00 94.00 90 SER A CA 1
ATOM 671 C C . SER A 1 90 ? -14.864 -7.041 1.731 1.00 94.00 90 SER A C 1
ATOM 673 O O . SER A 1 90 ? -14.885 -8.255 1.551 1.00 94.00 90 SER A O 1
ATOM 675 N N . ASN A 1 91 ? -14.957 -6.167 0.724 1.00 94.44 91 ASN A N 1
ATOM 676 C CA . ASN A 1 91 ? -15.095 -6.534 -0.685 1.00 94.44 91 ASN A CA 1
ATOM 677 C C . ASN A 1 91 ? -14.237 -5.612 -1.564 1.00 94.44 91 ASN A C 1
ATOM 679 O O . ASN A 1 91 ? -14.722 -4.659 -2.177 1.00 94.44 91 ASN A O 1
ATOM 683 N N . ILE A 1 92 ? -12.928 -5.855 -1.558 1.00 96.00 92 ILE A N 1
ATOM 684 C CA . ILE A 1 92 ? -11.954 -5.003 -2.246 1.00 96.00 92 ILE A CA 1
ATOM 685 C C . ILE A 1 92 ? -12.006 -5.274 -3.749 1.00 96.00 92 ILE A C 1
ATOM 687 O O . ILE A 1 92 ? -11.765 -6.391 -4.207 1.00 96.00 92 ILE A O 1
ATOM 691 N N . ASN A 1 93 ? -12.234 -4.221 -4.535 1.00 96.38 93 ASN A N 1
ATOM 692 C CA . ASN A 1 93 ? -12.058 -4.280 -5.981 1.00 96.38 93 ASN A CA 1
ATOM 693 C C . ASN A 1 93 ? -10.564 -4.170 -6.332 1.00 96.38 93 ASN A C 1
ATOM 695 O O . ASN A 1 93 ? -10.031 -3.075 -6.525 1.00 96.38 93 ASN A O 1
ATOM 699 N N . TRP A 1 94 ? -9.885 -5.314 -6.418 1.00 95.19 94 TRP A N 1
ATOM 700 C CA . TRP A 1 94 ? -8.447 -5.378 -6.700 1.00 95.19 94 TRP A CA 1
ATOM 701 C C . TRP A 1 94 ? -8.056 -4.765 -8.049 1.00 95.19 94 TRP A C 1
ATOM 703 O O . TRP A 1 94 ? -6.999 -4.149 -8.143 1.00 95.19 94 TRP A O 1
ATOM 713 N N . ALA A 1 95 ? -8.926 -4.832 -9.061 1.00 96.44 95 ALA A N 1
ATOM 714 C CA . ALA A 1 95 ? -8.673 -4.195 -10.353 1.00 96.44 95 ALA A CA 1
ATOM 715 C C . ALA A 1 95 ? -8.644 -2.661 -10.239 1.00 96.44 95 ALA A C 1
ATOM 717 O O . ALA A 1 95 ? -7.830 -1.997 -10.881 1.00 96.44 95 ALA A O 1
ATOM 718 N N . GLN A 1 96 ? -9.497 -2.078 -9.391 1.00 96.88 96 GLN A N 1
ATOM 719 C CA . GLN A 1 96 ? -9.440 -0.643 -9.097 1.00 96.88 96 GLN A CA 1
ATOM 720 C C . GLN A 1 96 ? -8.195 -0.272 -8.290 1.00 96.88 96 GLN A C 1
ATOM 722 O O . GLN A 1 96 ? -7.593 0.764 -8.565 1.00 96.88 96 GLN A O 1
ATOM 727 N N . VAL A 1 97 ? -7.795 -1.099 -7.317 1.00 97.25 97 VAL A N 1
ATOM 728 C CA . VAL A 1 97 ? -6.550 -0.892 -6.555 1.00 97.25 97 VAL A CA 1
ATOM 729 C C . VAL A 1 97 ? -5.350 -0.889 -7.497 1.00 97.25 97 VAL A C 1
ATOM 731 O O . VAL A 1 97 ? -4.528 0.022 -7.425 1.00 97.25 97 VAL A O 1
ATOM 734 N N . GLU A 1 98 ? -5.285 -1.840 -8.428 1.00 95.00 98 GLU A N 1
ATOM 735 C CA . GLU A 1 98 ? -4.226 -1.889 -9.434 1.00 95.00 98 GLU A CA 1
ATOM 736 C C . GLU A 1 98 ? -4.243 -0.649 -10.336 1.00 95.00 98 GLU A C 1
ATOM 738 O O . GLU A 1 98 ? -3.217 0.004 -10.488 1.00 95.00 98 GLU A O 1
ATOM 743 N N . GLN A 1 99 ? -5.401 -0.232 -10.856 1.00 95.56 99 GLN A N 1
ATOM 744 C CA . GLN A 1 99 ? -5.489 0.992 -11.665 1.00 95.56 99 GLN A CA 1
ATOM 745 C C . GLN A 1 99 ? -5.058 2.256 -10.908 1.00 95.56 99 GLN A C 1
ATOM 747 O O . GLN A 1 99 ? -4.456 3.153 -11.503 1.00 95.56 99 GLN A O 1
ATOM 752 N N . LYS A 1 100 ? -5.381 2.360 -9.611 1.00 96.75 100 LYS A N 1
ATOM 753 C CA . LYS A 1 100 ? -4.937 3.476 -8.763 1.00 96.75 100 LYS A CA 1
ATOM 754 C C . LYS A 1 100 ? -3.425 3.417 -8.526 1.00 96.75 100 LYS A C 1
ATOM 756 O O . LYS A 1 100 ? -2.773 4.455 -8.595 1.00 96.75 100 LYS A O 1
ATOM 761 N N . LEU A 1 101 ? -2.874 2.224 -8.304 1.00 95.69 101 LEU A N 1
ATOM 762 C CA . LEU A 1 101 ? -1.438 1.993 -8.148 1.00 95.69 101 LEU A CA 1
ATOM 763 C C . LEU A 1 101 ? -0.657 2.332 -9.425 1.00 95.69 101 LEU A C 1
ATOM 765 O O . LEU A 1 101 ? 0.379 2.978 -9.354 1.00 95.69 101 LEU A O 1
ATOM 769 N N . GLU A 1 102 ? -1.165 1.976 -10.605 1.00 92.75 102 GLU A N 1
ATOM 770 C CA . GLU A 1 102 ? -0.519 2.301 -11.887 1.00 92.75 102 GLU A CA 1
ATOM 771 C C . GLU A 1 102 ? -0.404 3.813 -12.139 1.00 92.75 102 GLU A C 1
ATOM 773 O O . GLU A 1 102 ? 0.503 4.269 -12.836 1.00 92.75 102 GLU A O 1
ATOM 778 N N . LYS A 1 103 ? -1.315 4.597 -11.555 1.00 93.06 103 LYS A N 1
ATOM 779 C CA . LYS A 1 103 ? -1.355 6.062 -11.663 1.00 93.06 103 LYS A CA 1
ATOM 780 C C . LYS A 1 103 ? -0.634 6.774 -10.518 1.00 93.06 103 LYS A C 1
ATOM 782 O O . LYS A 1 103 ? -0.594 8.003 -10.514 1.00 93.06 103 LYS A O 1
ATOM 787 N N . SER A 1 104 ? -0.113 6.041 -9.535 1.00 95.12 104 SER A N 1
ATOM 788 C CA . SER A 1 104 ? 0.504 6.635 -8.354 1.00 95.12 104 SER A CA 1
ATOM 789 C C . SER A 1 104 ? 2.008 6.867 -8.523 1.00 95.12 104 SER A C 1
ATOM 791 O O . SER A 1 104 ? 2.634 6.450 -9.499 1.00 95.12 104 SER A O 1
ATOM 793 N N . GLY A 1 105 ? 2.584 7.591 -7.562 1.00 94.56 105 GLY A N 1
ATOM 794 C CA . GLY A 1 105 ? 4.021 7.834 -7.470 1.00 94.56 105 GLY A CA 1
ATOM 795 C C . GLY A 1 105 ? 4.684 7.020 -6.359 1.00 94.56 105 GLY A C 1
ATOM 796 O O . GLY A 1 105 ? 4.080 6.135 -5.754 1.00 94.56 105 GLY A O 1
ATOM 797 N N . ALA A 1 106 ? 5.932 7.373 -6.053 1.00 95.81 106 ALA A N 1
ATOM 798 C CA . ALA A 1 106 ? 6.737 6.710 -5.028 1.00 95.81 106 ALA A CA 1
ATOM 799 C C . ALA A 1 106 ? 6.311 7.026 -3.578 1.00 95.81 106 ALA A C 1
ATOM 801 O O . ALA A 1 106 ? 6.802 6.396 -2.647 1.00 95.81 106 ALA A O 1
ATOM 802 N N . ILE A 1 107 ? 5.425 8.005 -3.369 1.00 97.00 107 ILE A N 1
ATOM 803 C CA . ILE A 1 107 ? 4.923 8.426 -2.055 1.00 97.00 107 ILE A CA 1
ATOM 804 C C . ILE A 1 107 ? 3.403 8.534 -2.135 1.00 97.00 107 ILE A C 1
ATOM 806 O O . ILE A 1 107 ? 2.878 9.107 -3.092 1.00 97.00 107 ILE A O 1
ATOM 810 N N . ALA A 1 108 ? 2.699 8.044 -1.116 1.00 98.00 108 ALA A N 1
ATOM 811 C CA . ALA A 1 108 ? 1.254 8.193 -1.012 1.00 98.00 108 ALA A CA 1
ATOM 812 C C . ALA A 1 108 ? 0.806 8.495 0.422 1.00 98.00 108 ALA A C 1
ATOM 814 O O . ALA A 1 108 ? 1.460 8.123 1.401 1.00 98.00 108 ALA A O 1
ATOM 815 N N . LYS A 1 109 ? -0.323 9.201 0.526 1.00 97.94 109 LYS A N 1
ATOM 816 C CA . LYS A 1 109 ? -0.954 9.597 1.787 1.00 97.94 109 LYS A CA 1
ATOM 817 C C . LYS A 1 109 ? -2.457 9.364 1.697 1.00 97.94 109 LYS A C 1
ATOM 819 O O . LYS A 1 109 ? -3.053 9.692 0.675 1.00 97.94 109 LYS A O 1
ATOM 824 N N . ALA A 1 110 ? -3.055 8.869 2.770 1.00 97.75 110 ALA A N 1
ATOM 825 C CA . ALA A 1 110 ? -4.499 8.803 2.946 1.00 97.75 110 ALA A CA 1
ATOM 826 C C . ALA A 1 110 ? -4.874 9.311 4.339 1.00 97.75 110 ALA A C 1
ATOM 828 O O . ALA A 1 110 ? -4.137 9.103 5.306 1.00 97.75 110 ALA A O 1
ATOM 829 N N . TYR A 1 111 ? -6.018 9.982 4.415 1.00 97.25 111 TYR A N 1
ATOM 830 C CA . TYR A 1 111 ? -6.644 10.421 5.653 1.00 97.25 111 TYR A CA 1
ATOM 831 C C . TYR A 1 111 ? -8.151 10.230 5.523 1.00 97.25 111 TYR A C 1
ATOM 833 O O . TYR A 1 111 ? -8.729 10.602 4.501 1.00 97.25 111 TYR A O 1
ATOM 841 N N . ASP A 1 112 ? -8.757 9.653 6.551 1.00 96.88 112 ASP A N 1
ATOM 842 C CA . ASP A 1 112 ? -10.194 9.449 6.649 1.00 96.88 112 ASP A CA 1
ATOM 843 C C . ASP A 1 112 ? -10.736 10.247 7.837 1.00 96.88 112 ASP A C 1
ATOM 845 O O . ASP A 1 112 ? -10.351 10.015 8.984 1.00 96.88 112 ASP A O 1
ATOM 849 N N . ILE A 1 113 ? -11.600 11.224 7.552 1.00 94.31 113 ILE A N 1
ATOM 850 C CA . ILE A 1 113 ? -12.110 12.153 8.567 1.00 94.31 113 ILE A CA 1
ATOM 851 C C . ILE A 1 113 ? -13.093 11.483 9.533 1.00 94.31 113 ILE A C 1
ATOM 853 O O . ILE A 1 113 ? -13.158 11.883 10.691 1.00 94.31 113 ILE A O 1
ATOM 857 N N . GLU A 1 114 ? -13.825 10.464 9.075 1.00 94.62 114 GLU A N 1
ATOM 858 C CA . GLU A 1 114 ? -14.840 9.765 9.870 1.00 94.62 114 GLU A CA 1
ATOM 859 C C . GLU A 1 114 ? -14.185 8.920 10.965 1.00 94.62 114 GLU A C 1
ATOM 861 O O . GLU A 1 114 ? -14.511 9.057 12.140 1.00 94.62 114 GLU A O 1
ATOM 866 N N . THR A 1 115 ? -13.194 8.107 10.597 1.00 94.75 115 THR A N 1
ATOM 867 C CA . THR A 1 115 ? -12.488 7.233 11.547 1.00 94.75 115 THR A CA 1
ATOM 868 C C . THR A 1 115 ? -11.283 7.882 12.221 1.00 94.75 115 THR A C 1
ATOM 870 O O . THR A 1 115 ? -10.725 7.306 13.160 1.00 94.75 115 THR A O 1
ATOM 873 N N . GLY A 1 116 ? -10.833 9.038 11.725 1.00 95.25 116 GLY A N 1
ATOM 874 C CA . GLY A 1 116 ? -9.601 9.703 12.155 1.00 95.25 116 GLY A CA 1
ATOM 875 C C . GLY A 1 116 ? -8.318 8.972 11.743 1.00 95.25 116 GLY A C 1
ATOM 876 O O . GLY A 1 116 ? -7.230 9.342 12.190 1.00 95.25 116 GLY A O 1
ATOM 877 N N . THR A 1 117 ? -8.413 7.937 10.906 1.00 96.25 117 THR A N 1
ATOM 878 C CA . THR A 1 117 ? -7.255 7.135 10.502 1.00 96.25 117 THR A CA 1
ATOM 879 C C . THR A 1 117 ? -6.425 7.828 9.430 1.00 96.25 117 THR A C 1
ATOM 881 O O . THR A 1 117 ? -6.939 8.538 8.564 1.00 96.25 117 THR A O 1
ATOM 884 N N . SER A 1 118 ? -5.110 7.607 9.462 1.00 96.69 118 SER A N 1
ATOM 885 C CA . SER A 1 118 ? -4.220 8.014 8.370 1.00 96.69 118 SER A CA 1
ATOM 886 C C . SER A 1 118 ? -3.179 6.957 8.035 1.00 96.69 118 SER A C 1
ATOM 888 O O . SER A 1 118 ? -2.815 6.113 8.858 1.00 96.69 118 SER A O 1
ATOM 890 N N . LEU A 1 119 ? -2.710 7.017 6.790 1.00 97.81 119 LEU A N 1
ATOM 891 C CA . LEU A 1 119 ? -1.653 6.174 6.255 1.00 97.81 119 LEU A CA 1
ATOM 892 C C . LEU A 1 119 ? -0.685 7.023 5.437 1.00 97.81 119 LEU A C 1
ATOM 894 O O . LEU A 1 119 ? -1.095 7.742 4.527 1.00 97.81 119 LEU A O 1
ATOM 898 N N . TYR A 1 120 ? 0.601 6.905 5.741 1.00 97.94 120 TYR A N 1
ATOM 899 C CA . TYR A 1 120 ? 1.688 7.432 4.924 1.00 97.94 120 TYR A CA 1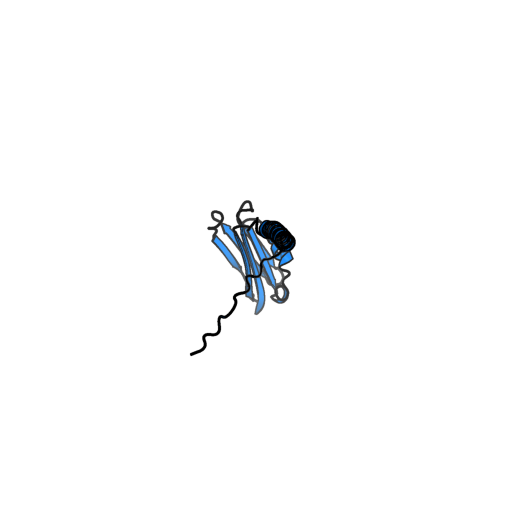
ATOM 900 C C . TYR A 1 120 ? 2.542 6.269 4.442 1.00 97.94 120 TYR A C 1
ATOM 902 O O . TYR A 1 120 ? 2.935 5.439 5.258 1.00 97.94 120 TYR A O 1
ATOM 910 N N . ALA A 1 121 ? 2.865 6.211 3.155 1.00 98.25 121 ALA A N 1
ATOM 911 C CA . ALA A 1 121 ? 3.783 5.206 2.640 1.00 98.25 121 ALA A CA 1
ATOM 912 C C . ALA A 1 121 ? 4.731 5.779 1.593 1.00 98.25 121 ALA A C 1
ATOM 914 O O . ALA A 1 121 ? 4.415 6.745 0.894 1.00 98.25 121 ALA A O 1
ATOM 915 N N . GLY A 1 122 ? 5.890 5.142 1.480 1.00 97.62 122 GLY A N 1
ATOM 916 C CA . GLY A 1 122 ? 6.885 5.440 0.468 1.00 97.62 122 GLY A CA 1
ATOM 917 C C . GLY A 1 122 ? 7.610 4.185 0.011 1.00 97.62 122 GLY A C 1
ATOM 918 O O . GLY A 1 122 ? 7.782 3.237 0.778 1.00 97.62 122 GLY A O 1
ATOM 919 N N . ILE A 1 123 ? 8.048 4.202 -1.240 1.00 96.44 123 ILE A N 1
ATOM 920 C CA . ILE A 1 123 ? 8.934 3.201 -1.825 1.00 96.44 123 ILE A CA 1
ATOM 921 C C . ILE A 1 123 ? 10.191 3.897 -2.347 1.00 96.44 123 ILE A C 1
ATOM 923 O O . ILE A 1 123 ? 10.109 4.939 -2.997 1.00 96.44 123 ILE A O 1
ATOM 927 N N . CYS A 1 124 ? 11.365 3.358 -2.032 1.00 93.38 124 CYS A N 1
ATOM 928 C CA . CYS A 1 124 ? 12.640 3.926 -2.460 1.00 93.38 124 CYS A CA 1
ATOM 929 C C . CYS A 1 124 ? 13.676 2.839 -2.751 1.00 93.38 124 CYS A C 1
ATOM 931 O O . CYS A 1 124 ? 13.619 1.744 -2.199 1.00 93.38 124 CYS A O 1
ATOM 933 N N . GLY A 1 125 ? 14.646 3.164 -3.603 1.00 89.00 125 GLY A N 1
ATOM 934 C CA . GLY A 1 125 ? 15.715 2.255 -4.009 1.00 89.00 125 GLY A CA 1
ATOM 935 C C . GLY A 1 125 ? 15.716 1.989 -5.515 1.00 89.00 125 GLY A C 1
ATOM 936 O O . GLY A 1 125 ? 14.855 2.493 -6.240 1.00 89.00 125 GLY A O 1
ATOM 937 N N . PRO A 1 126 ? 16.722 1.253 -6.008 1.00 84.31 126 PRO A N 1
ATOM 938 C CA . PRO A 1 126 ? 16.782 0.868 -7.406 1.00 84.31 126 PRO A CA 1
ATOM 939 C C . PRO A 1 126 ? 15.774 -0.249 -7.696 1.00 84.31 126 PRO A C 1
ATOM 941 O O . PRO A 1 126 ? 15.506 -1.093 -6.838 1.00 84.31 126 PRO A O 1
ATOM 944 N N . THR A 1 127 ? 15.273 -0.286 -8.930 1.00 82.88 127 THR A N 1
ATOM 945 C CA . THR A 1 127 ? 14.330 -1.307 -9.400 1.00 82.88 127 THR A CA 1
ATOM 946 C C . THR A 1 127 ? 14.818 -2.722 -9.082 1.00 82.88 127 THR A C 1
ATOM 948 O O . THR A 1 127 ? 15.961 -3.084 -9.371 1.00 82.88 127 THR A O 1
ATOM 951 N N . GLY A 1 128 ? 13.948 -3.527 -8.473 1.00 82.12 128 GLY A N 1
ATOM 952 C CA . GLY A 1 128 ? 14.235 -4.893 -8.031 1.00 82.12 128 GLY A CA 1
ATOM 953 C C . GLY A 1 128 ? 14.939 -4.999 -6.674 1.00 82.12 128 GLY A C 1
ATOM 954 O O . GLY A 1 128 ? 15.188 -6.111 -6.212 1.00 82.12 128 GLY A O 1
ATOM 955 N N . LYS A 1 129 ? 15.273 -3.875 -6.025 1.00 86.62 129 LYS A N 1
ATOM 956 C CA . LYS A 1 129 ? 15.843 -3.820 -4.664 1.00 86.62 129 LYS A CA 1
ATOM 957 C C . LYS A 1 129 ? 15.222 -2.690 -3.836 1.00 86.62 129 LYS A C 1
ATOM 959 O O . LYS A 1 129 ? 15.881 -2.126 -2.961 1.00 86.62 129 LYS A O 1
ATOM 964 N N . SER A 1 130 ? 13.980 -2.328 -4.142 1.00 91.31 130 SER A N 1
ATOM 965 C CA . SER A 1 130 ? 13.285 -1.254 -3.442 1.00 91.31 130 SER A CA 1
ATOM 966 C C . SER A 1 130 ? 12.864 -1.674 -2.031 1.00 91.31 130 SER A C 1
ATOM 968 O O . SER A 1 130 ? 12.488 -2.821 -1.791 1.00 91.31 130 SER A O 1
ATOM 970 N N . ALA A 1 131 ? 12.884 -0.722 -1.105 1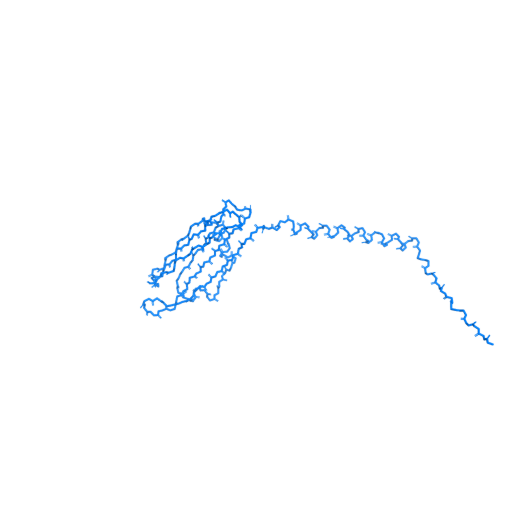.00 94.38 131 ALA A N 1
ATOM 971 C CA . ALA A 1 131 ? 12.300 -0.841 0.221 1.00 94.38 131 ALA A CA 1
ATOM 972 C C . ALA A 1 131 ? 10.967 -0.089 0.259 1.00 94.38 131 ALA A C 1
ATOM 974 O O . ALA A 1 131 ? 10.863 1.020 -0.266 1.00 94.38 131 ALA A O 1
ATOM 975 N N . VAL A 1 132 ? 9.961 -0.680 0.906 1.00 96.75 132 VAL A N 1
ATOM 976 C CA . VAL A 1 132 ? 8.658 -0.049 1.150 1.00 96.75 132 VAL A CA 1
ATOM 977 C C . VAL A 1 132 ? 8.528 0.219 2.642 1.00 96.75 132 VAL A C 1
ATOM 979 O O . VAL A 1 132 ? 8.678 -0.691 3.455 1.00 96.75 132 VAL A O 1
ATOM 982 N N . GLY A 1 133 ? 8.247 1.468 3.001 1.00 97.25 133 GLY A N 1
ATOM 983 C CA . GLY A 1 133 ? 7.954 1.881 4.369 1.00 97.25 133 GLY A CA 1
ATOM 984 C C . GLY A 1 133 ? 6.543 2.445 4.465 1.00 97.25 133 GLY A C 1
ATOM 985 O O . GLY A 1 133 ? 6.117 3.189 3.582 1.00 97.25 133 GLY A O 1
ATOM 986 N N . ALA A 1 134 ? 5.829 2.116 5.540 1.00 97.69 134 ALA A N 1
ATOM 987 C CA . ALA A 1 134 ? 4.501 2.652 5.814 1.00 97.69 134 ALA A CA 1
ATOM 988 C C . ALA A 1 134 ? 4.316 2.963 7.306 1.00 97.69 134 ALA A C 1
ATOM 990 O O . ALA A 1 134 ? 4.784 2.218 8.166 1.00 97.69 134 ALA A O 1
ATOM 991 N N . GLY A 1 135 ? 3.635 4.070 7.597 1.00 97.38 135 GLY A N 1
ATOM 992 C CA . GLY A 1 135 ? 3.225 4.491 8.932 1.00 97.38 135 GLY A CA 1
ATOM 993 C C . GLY A 1 135 ? 1.704 4.536 9.035 1.00 97.38 135 GLY A C 1
ATOM 994 O O . GLY A 1 135 ? 1.053 5.233 8.254 1.00 97.38 135 GLY A O 1
ATOM 995 N N . PHE A 1 136 ? 1.160 3.802 10.005 1.00 95.12 136 PHE A N 1
ATOM 996 C CA . PHE A 1 136 ? -0.273 3.659 10.268 1.00 95.12 136 PHE A CA 1
ATOM 997 C C . PHE A 1 136 ? -0.627 4.435 11.537 1.00 95.12 136 PHE A C 1
ATOM 999 O O . PHE A 1 136 ? -0.012 4.213 12.581 1.00 95.12 136 PHE A O 1
ATOM 1006 N N . LEU A 1 137 ? -1.584 5.356 11.449 1.00 91.06 137 LEU A N 1
ATOM 1007 C CA . LEU A 1 137 ? -1.931 6.275 12.536 1.00 91.06 137 LEU A CA 1
ATOM 1008 C C . LEU A 1 137 ? -3.425 6.182 12.885 1.00 91.06 137 LEU A C 1
ATOM 1010 O O . LEU A 1 137 ? -4.267 5.991 11.998 1.00 91.06 137 LEU A O 1
ATOM 1014 N N . VAL A 1 138 ? -3.709 6.351 14.184 1.00 86.81 138 VAL A N 1
ATOM 1015 C CA . VAL A 1 138 ? -5.022 6.285 14.860 1.00 86.81 138 VAL A CA 1
ATOM 1016 C C . VAL A 1 138 ? -5.210 7.408 15.880 1.00 86.81 138 VAL A C 1
ATOM 1018 O O . VAL A 1 138 ? -4.211 7.935 16.430 1.00 86.81 138 VAL A O 1
#

Organism: Lolium multiflorum (NCBI:txid4521)

Foldseek 3Di:
DDDDDDDDDPPPDDPVRVVVVVVVVVVVVVVVVVVVVVVPDPQPWDKDKDKDWDAAPVRAIKIKIKIKIQTPVDPGIFIDIEIDHPVCVPDDPVVVVVVRRNVGDQWDKYADPVRRKIKTKGWDDDRPPIDIDMDIDD

Secondary structure (DSSP, 8-state):
--------------HHHHHHHHHHHHHHHHHHHHHHTTSTT---EEEEEEEEEEE-TT--EEEEEEEEEEETTSSS-EEEEEEEEGGGGSS--HHHHHHHHHT--SEEEEE-TTT--EEEEEEESSTTS-EEEEEEE-

pLDDT: mean 83.06, std 18.03, range [38.19, 98.38]